Protein AF-A0A1F9CHQ5-F1 (afdb_monomer_lite)

Sequence (149 aa):
MLTRLKRIGLAVALALAACATGTHPITPSDVIGGGPAMETSLLVKRECSLSGGGRVYLLPVGEYHPTQVDSHGVFYAAPSGVTEKRGDTERTIPGGIHFPNSGGQYYSFLSMWVALWEGDISKLPLPDECWKPYGSTVSLTRNGRELVP

pLDDT: mean 78.8, std 17.59, range [38.38, 96.44]

Radius of gyration: 19.69 Å; chains: 1; bounding box: 52×62×46 Å

Structure (mmCIF, N/CA/C/O backbone):
data_AF-A0A1F9CHQ5-F1
#
_entry.id   AF-A0A1F9CHQ5-F1
#
loop_
_atom_site.group_PDB
_atom_site.id
_atom_site.type_symbol
_atom_site.label_atom_id
_atom_site.label_alt_id
_atom_site.label_comp_id
_atom_site.label_asym_id
_atom_site.label_entity_id
_atom_site.label_seq_id
_atom_site.pdbx_PDB_ins_code
_atom_site.Cartn_x
_atom_site.Cartn_y
_atom_site.Cartn_z
_atom_site.occupancy
_atom_site.B_iso_or_equiv
_atom_site.auth_seq_id
_atom_site.auth_comp_id
_atom_site.auth_asym_id
_atom_site.auth_atom_id
_atom_site.pdbx_PDB_model_num
ATOM 1 N N . MET A 1 1 ? -37.012 -47.989 -24.205 1.00 40.91 1 MET A N 1
ATOM 2 C CA . MET A 1 1 ? -35.738 -47.867 -24.943 1.00 40.91 1 MET A CA 1
ATOM 3 C C . MET A 1 1 ? -35.045 -46.598 -24.460 1.00 40.91 1 MET A C 1
ATOM 5 O O . MET A 1 1 ? -35.287 -45.512 -24.965 1.00 40.91 1 MET A O 1
ATOM 9 N N . LEU A 1 2 ? -34.316 -46.733 -23.349 1.00 42.09 2 LEU A N 1
ATOM 10 C CA . LEU A 1 2 ? -33.448 -45.699 -22.787 1.00 42.09 2 LEU A CA 1
ATOM 11 C C . LEU A 1 2 ? -32.220 -45.518 -23.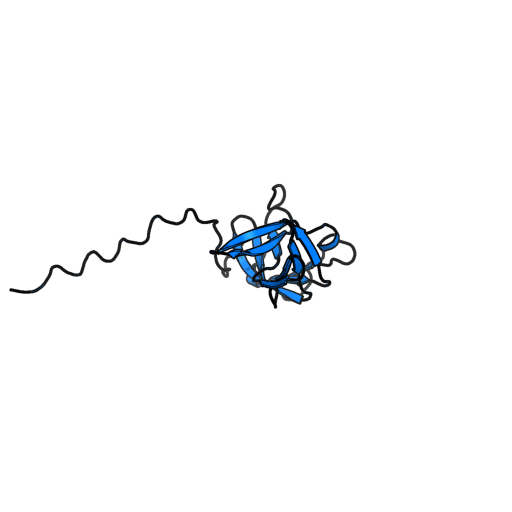690 1.00 42.09 2 LEU A C 1
ATOM 13 O O . LEU A 1 2 ? -31.792 -46.474 -24.330 1.00 42.09 2 LEU A O 1
ATOM 17 N N . THR A 1 3 ? -31.595 -44.346 -23.563 1.00 49.41 3 THR A N 1
ATOM 18 C CA . THR A 1 3 ? -30.201 -43.981 -23.886 1.00 49.41 3 THR A CA 1
ATOM 19 C C . THR A 1 3 ? -29.985 -43.081 -25.109 1.00 49.41 3 THR A C 1
ATOM 21 O O . THR A 1 3 ? -30.421 -43.376 -26.213 1.00 49.41 3 THR A O 1
ATOM 24 N N . ARG A 1 4 ? -29.184 -42.025 -24.864 1.00 49.41 4 ARG A N 1
ATOM 25 C CA . ARG A 1 4 ? -28.423 -41.181 -25.815 1.00 49.41 4 ARG A CA 1
ATOM 26 C C . ARG A 1 4 ? -28.927 -39.774 -26.182 1.00 49.41 4 ARG A C 1
ATOM 28 O O . ARG A 1 4 ? -28.569 -39.284 -27.239 1.00 49.41 4 ARG A O 1
ATOM 35 N N . LEU A 1 5 ? -29.602 -39.049 -25.286 1.00 47.34 5 LEU A N 1
ATOM 36 C CA . LEU A 1 5 ? -29.731 -37.579 -25.420 1.00 47.34 5 LEU A CA 1
ATOM 37 C C . LEU A 1 5 ? -29.594 -36.839 -24.078 1.00 47.34 5 LEU A C 1
ATOM 39 O O . LEU A 1 5 ? -30.447 -36.066 -23.666 1.00 47.34 5 LEU A O 1
ATOM 43 N N . LYS A 1 6 ? -28.507 -37.097 -23.350 1.00 44.50 6 LYS A N 1
ATOM 44 C CA . LYS A 1 6 ? -28.081 -36.282 -22.199 1.00 44.50 6 LYS A CA 1
ATOM 45 C C . LYS A 1 6 ? -26.564 -36.336 -22.120 1.00 44.50 6 LYS A C 1
ATOM 47 O O . LYS A 1 6 ? -26.053 -37.230 -21.456 1.00 44.50 6 LYS A O 1
ATOM 52 N N . ARG A 1 7 ? -25.850 -35.480 -22.861 1.00 47.97 7 ARG A N 1
ATOM 53 C CA . ARG A 1 7 ? -24.394 -35.258 -22.675 1.00 47.97 7 ARG A CA 1
ATOM 54 C C . ARG A 1 7 ? -23.779 -34.117 -23.489 1.00 47.97 7 ARG A C 1
ATOM 56 O O . ARG A 1 7 ? -22.579 -33.913 -23.392 1.0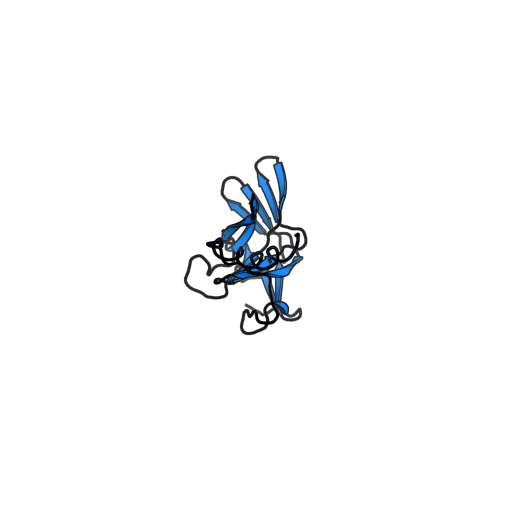0 47.97 7 ARG A O 1
ATOM 63 N N . ILE A 1 8 ? -24.558 -33.362 -24.258 1.00 49.00 8 ILE A N 1
ATOM 64 C CA . ILE A 1 8 ? -24.042 -32.225 -25.025 1.00 49.00 8 ILE A CA 1
ATOM 65 C C . ILE A 1 8 ? -24.996 -31.070 -24.756 1.00 49.00 8 ILE A C 1
ATOM 67 O O . ILE A 1 8 ? -26.161 -31.138 -25.129 1.00 49.00 8 ILE A O 1
ATOM 71 N N . GLY A 1 9 ? -24.536 -30.080 -24.001 1.00 38.38 9 GLY A N 1
ATOM 72 C CA . GLY A 1 9 ? -25.364 -28.957 -23.553 1.00 38.38 9 GLY A CA 1
ATOM 73 C C . GLY A 1 9 ? -25.015 -28.426 -22.163 1.00 38.38 9 GLY A C 1
ATOM 74 O O . GLY A 1 9 ? -25.662 -27.499 -21.700 1.00 38.38 9 GLY A O 1
ATOM 75 N N . LEU A 1 10 ? -23.994 -28.982 -21.502 1.00 44.19 10 LEU A N 1
ATOM 76 C CA . LEU A 1 10 ? -23.393 -28.422 -20.289 1.00 44.19 10 LEU A CA 1
ATOM 77 C C . LEU A 1 10 ? -21.992 -27.890 -20.623 1.00 44.19 10 LEU A C 1
ATOM 79 O O . LEU A 1 10 ? -20.995 -28.439 -20.172 1.00 44.19 10 LEU A O 1
ATOM 83 N N . ALA A 1 11 ? -21.911 -26.900 -21.514 1.00 44.94 11 ALA A N 1
ATOM 84 C CA . ALA A 1 11 ? -20.637 -26.255 -21.853 1.00 44.94 11 ALA A CA 1
ATOM 85 C C . ALA A 1 11 ? -20.781 -24.837 -22.434 1.00 44.94 11 ALA A C 1
ATOM 87 O O . ALA A 1 11 ? -19.870 -24.370 -23.103 1.00 44.94 11 ALA A O 1
ATOM 88 N N . VAL A 1 12 ? -21.902 -24.141 -22.214 1.00 44.03 12 VAL A N 1
ATOM 89 C CA . VAL A 1 12 ? -22.022 -22.713 -22.564 1.00 44.03 12 VAL A CA 1
ATOM 90 C C . VAL A 1 12 ? -22.900 -22.023 -21.522 1.00 44.03 12 VAL A C 1
ATOM 92 O O . VAL A 1 12 ? -24.049 -21.680 -21.765 1.00 44.03 12 VAL A O 1
ATOM 95 N N . ALA A 1 13 ? -22.373 -21.896 -20.309 1.00 44.38 13 ALA A N 1
ATOM 96 C CA . ALA A 1 13 ? -22.958 -21.072 -19.253 1.00 44.38 13 ALA A CA 1
ATOM 97 C C . ALA A 1 13 ? -21.827 -20.430 -18.443 1.00 44.38 13 ALA A C 1
ATOM 99 O O . ALA A 1 13 ? -21.712 -20.651 -17.246 1.00 44.38 13 ALA A O 1
ATOM 100 N N . LEU A 1 14 ? -20.926 -19.723 -19.130 1.00 45.91 14 LEU A N 1
ATOM 101 C CA . LEU A 1 14 ? -19.855 -18.923 -18.523 1.00 45.91 14 LEU A CA 1
ATOM 102 C C . LEU A 1 14 ? -19.354 -17.888 -19.535 1.00 45.91 14 LEU A C 1
ATOM 104 O O . LEU A 1 14 ? -18.208 -17.875 -19.960 1.00 45.91 14 LEU A O 1
ATOM 108 N N . ALA A 1 15 ? -20.258 -17.029 -19.974 1.00 48.25 15 ALA A N 1
ATOM 109 C CA . ALA A 1 15 ? -19.899 -15.757 -20.571 1.00 48.25 15 ALA A CA 1
ATOM 110 C C . ALA A 1 15 ? -21.066 -14.815 -20.302 1.00 48.25 15 ALA A C 1
ATOM 112 O O . ALA A 1 15 ? -22.210 -15.236 -20.441 1.00 48.25 15 ALA A O 1
ATOM 113 N N . LEU A 1 16 ? -20.767 -13.557 -19.976 1.00 46.12 16 LEU A N 1
ATOM 114 C CA . LEU A 1 16 ? -21.715 -12.457 -19.735 1.00 46.12 16 LEU A CA 1
ATOM 115 C C . LEU A 1 16 ? -22.161 -12.270 -18.275 1.00 46.12 16 LEU A C 1
ATOM 117 O O . LEU A 1 16 ? -23.348 -12.225 -17.980 1.00 46.12 16 LEU A O 1
ATOM 121 N N . ALA A 1 17 ? -21.196 -12.077 -17.373 1.00 44.56 17 ALA A N 1
ATOM 122 C CA . ALA A 1 17 ? -21.381 -11.232 -16.188 1.00 44.56 17 ALA A CA 1
ATOM 123 C C . ALA A 1 17 ? -20.017 -10.820 -15.607 1.00 44.56 17 ALA A C 1
ATOM 125 O O . ALA A 1 17 ? -19.613 -11.285 -14.549 1.00 44.56 17 ALA A O 1
ATOM 126 N N . ALA A 1 18 ? -19.277 -9.974 -16.322 1.00 41.69 18 ALA A N 1
ATOM 127 C CA . ALA A 1 18 ? -18.124 -9.282 -15.749 1.00 41.69 18 ALA A CA 1
ATOM 128 C C . ALA A 1 18 ? -17.995 -7.885 -16.364 1.00 41.69 18 ALA A C 1
ATOM 130 O O . ALA A 1 18 ? -16.996 -7.534 -16.979 1.00 41.69 18 ALA A O 1
ATOM 131 N N . CYS A 1 19 ? -19.021 -7.058 -16.169 1.00 45.84 19 CYS A N 1
ATOM 132 C CA . CYS A 1 19 ? -18.766 -5.638 -15.943 1.00 45.84 19 CYS A CA 1
ATOM 133 C C . CYS A 1 19 ? -18.307 -5.507 -14.484 1.00 45.84 19 CYS A C 1
ATOM 135 O O . CYS A 1 19 ? -19.044 -5.015 -13.641 1.00 45.84 19 CYS A O 1
ATOM 137 N N . ALA A 1 20 ? -17.146 -6.075 -14.169 1.00 45.31 20 ALA A N 1
ATOM 138 C CA . ALA A 1 20 ? -16.551 -6.045 -12.846 1.00 45.31 20 ALA A CA 1
ATOM 139 C C . ALA A 1 20 ? -15.245 -5.274 -12.990 1.00 45.31 20 ALA A C 1
ATOM 141 O O . ALA A 1 20 ? -14.444 -5.574 -13.874 1.00 45.31 20 ALA A O 1
ATOM 142 N N . THR A 1 21 ? -15.091 -4.235 -12.181 1.00 57.66 21 THR A N 1
ATOM 143 C CA . THR A 1 21 ? -13.834 -3.544 -11.881 1.00 57.66 21 THR A CA 1
ATOM 144 C C . THR A 1 21 ? -12.640 -4.489 -12.057 1.00 57.66 21 THR A C 1
ATOM 146 O O . THR A 1 21 ? -12.482 -5.447 -11.309 1.00 57.66 21 THR A O 1
ATOM 149 N N . GLY A 1 22 ? -11.874 -4.271 -13.132 1.00 73.88 22 GLY A N 1
ATOM 150 C CA . GLY A 1 22 ? -10.976 -5.264 -13.727 1.00 73.88 22 GLY A CA 1
ATOM 151 C C . GLY A 1 22 ? -9.693 -5.489 -12.939 1.00 73.88 22 GLY A C 1
ATOM 152 O O . GLY A 1 22 ? -8.625 -5.071 -13.383 1.00 73.88 22 GLY A O 1
ATOM 153 N N . THR A 1 23 ? -9.798 -6.139 -11.783 1.00 85.06 23 THR A N 1
ATOM 154 C CA . THR A 1 23 ? -8.647 -6.673 -11.058 1.00 85.06 23 THR A CA 1
ATOM 155 C C . THR A 1 23 ? -8.398 -8.127 -11.450 1.00 85.06 23 THR A C 1
ATOM 157 O O . THR A 1 23 ? -9.322 -8.886 -11.752 1.00 85.06 23 THR A O 1
ATOM 160 N N . HIS A 1 24 ? -7.135 -8.540 -11.428 1.00 90.75 24 HIS A N 1
ATOM 161 C CA . HIS A 1 24 ? -6.751 -9.946 -11.510 1.00 90.75 24 HIS A CA 1
ATOM 162 C C . HIS A 1 24 ? -5.618 -10.259 -10.524 1.00 90.75 24 HIS A C 1
ATOM 164 O O . HIS A 1 24 ? -4.887 -9.350 -10.122 1.00 90.75 24 HIS A O 1
ATOM 170 N N . PRO A 1 25 ? -5.455 -11.529 -10.104 1.00 94.38 25 PRO A N 1
ATOM 171 C CA . PRO A 1 25 ? -4.300 -11.945 -9.318 1.00 94.38 25 PRO A CA 1
ATOM 172 C C . PRO A 1 25 ? -2.994 -11.652 -10.054 1.00 94.38 25 PRO A C 1
ATOM 174 O O . PRO A 1 25 ? -2.943 -11.763 -11.282 1.00 94.38 25 PRO A O 1
ATOM 177 N N . ILE A 1 26 ? -1.943 -11.325 -9.302 1.00 93.69 26 ILE A N 1
ATOM 178 C CA . ILE A 1 26 ? -0.619 -11.111 -9.885 1.00 93.69 26 ILE A CA 1
ATOM 179 C C . ILE A 1 26 ? -0.086 -12.384 -10.558 1.00 93.69 26 ILE A C 1
ATOM 181 O O . ILE A 1 26 ? -0.233 -13.500 -10.055 1.00 93.69 26 ILE A O 1
ATOM 185 N N . THR A 1 27 ? 0.560 -12.197 -11.701 1.00 93.12 27 THR A N 1
ATOM 186 C CA . THR A 1 27 ? 1.148 -13.227 -12.552 1.00 93.12 27 THR A CA 1
ATOM 187 C C . THR A 1 27 ? 2.601 -12.880 -12.900 1.00 93.12 27 THR A C 1
ATOM 189 O O . THR A 1 27 ? 3.001 -11.717 -12.811 1.00 93.12 27 THR A O 1
ATOM 192 N N . PRO A 1 28 ? 3.410 -13.851 -13.368 1.00 91.56 28 PRO A N 1
ATOM 193 C CA . PRO A 1 28 ? 4.786 -13.584 -13.798 1.00 91.56 28 PRO A CA 1
ATOM 194 C C . PRO A 1 28 ? 4.923 -12.583 -14.957 1.00 91.56 28 PRO A C 1
ATOM 196 O O . PRO A 1 28 ? 6.012 -12.062 -15.178 1.00 91.56 28 PRO A O 1
ATOM 199 N N . SER A 1 29 ? 3.850 -12.330 -15.715 1.00 90.50 29 SER A N 1
ATOM 200 C CA . SER A 1 29 ? 3.836 -11.352 -16.811 1.00 90.50 29 SER A CA 1
ATOM 201 C C . SER A 1 29 ? 3.569 -9.916 -16.360 1.00 90.50 29 SER A C 1
ATOM 203 O O . SER A 1 29 ? 3.757 -8.996 -17.155 1.00 90.50 29 SER A O 1
ATOM 205 N N . ASP A 1 30 ? 3.134 -9.707 -15.116 1.00 91.94 30 ASP A N 1
ATOM 206 C CA . ASP A 1 30 ? 2.827 -8.372 -14.615 1.00 91.94 30 ASP A CA 1
ATOM 207 C C . ASP A 1 30 ? 4.097 -7.590 -14.308 1.00 91.94 30 ASP A C 1
ATOM 209 O O . ASP A 1 30 ? 5.038 -8.104 -13.698 1.00 91.94 30 ASP A O 1
ATOM 213 N N . VAL A 1 31 ? 4.118 -6.320 -14.713 1.00 86.06 31 VAL A N 1
ATOM 214 C CA . VAL A 1 31 ? 5.297 -5.455 -14.619 1.00 86.06 31 VAL A CA 1
ATOM 215 C C . VAL A 1 31 ? 4.987 -4.134 -13.927 1.00 86.06 31 VAL A C 1
ATOM 217 O O . VAL A 1 31 ? 3.935 -3.532 -14.130 1.00 86.06 31 VAL A O 1
ATOM 220 N N . ILE A 1 32 ? 5.942 -3.648 -13.134 1.00 83.44 32 ILE A N 1
ATOM 221 C CA . ILE A 1 32 ? 5.902 -2.330 -12.496 1.00 83.44 32 ILE A CA 1
ATOM 222 C C . ILE A 1 32 ? 7.315 -1.744 -12.409 1.00 83.44 32 ILE A C 1
ATOM 224 O O . ILE A 1 32 ? 8.290 -2.454 -12.146 1.00 83.44 32 ILE A O 1
ATOM 228 N N . GLY A 1 33 ? 7.454 -0.442 -12.679 1.00 70.75 33 GLY A N 1
ATOM 229 C CA . GLY A 1 33 ? 8.754 0.240 -12.631 1.00 70.75 33 GLY A CA 1
ATOM 230 C C . GLY A 1 33 ? 9.822 -0.406 -13.530 1.00 70.75 33 GLY A C 1
ATOM 231 O O . GLY A 1 33 ? 10.984 -0.503 -13.135 1.00 70.75 33 GLY A O 1
ATOM 232 N N . GLY A 1 34 ? 9.428 -0.944 -14.690 1.00 76.19 34 GLY A N 1
ATOM 233 C CA . GLY A 1 34 ? 10.343 -1.565 -15.655 1.00 76.19 34 GLY A CA 1
ATOM 234 C C . GLY A 1 34 ? 10.847 -2.972 -15.304 1.00 76.19 34 GLY A C 1
ATOM 235 O O . GLY A 1 34 ? 11.844 -3.400 -15.875 1.00 76.19 34 GLY A O 1
ATOM 236 N N . GLY A 1 35 ? 10.206 -3.691 -14.376 1.00 82.69 35 GLY A N 1
ATOM 237 C CA . GLY A 1 35 ? 10.540 -5.086 -14.057 1.00 82.69 35 GLY A CA 1
ATOM 238 C C . GLY A 1 35 ? 9.334 -5.888 -13.555 1.00 82.69 35 GLY A C 1
ATOM 239 O O . GLY A 1 35 ? 8.258 -5.305 -13.408 1.00 82.69 35 GLY A O 1
ATOM 240 N N . PRO A 1 36 ? 9.489 -7.200 -13.292 1.00 90.44 36 PRO A N 1
ATOM 241 C CA . PRO A 1 36 ? 8.400 -8.049 -12.816 1.00 90.44 36 PRO A CA 1
ATOM 242 C C . PRO A 1 36 ? 7.833 -7.538 -11.493 1.00 90.44 36 PRO A C 1
ATOM 244 O O . PRO A 1 36 ? 8.574 -7.282 -10.544 1.00 90.44 36 PRO A O 1
ATOM 247 N N . ALA A 1 37 ? 6.512 -7.409 -11.409 1.00 91.25 37 ALA A N 1
ATOM 248 C CA . ALA A 1 37 ? 5.844 -6.921 -10.209 1.00 91.25 37 ALA A CA 1
ATOM 249 C C . ALA A 1 37 ? 6.070 -7.861 -9.016 1.00 91.25 37 ALA A C 1
ATOM 251 O O . ALA A 1 37 ? 6.275 -7.382 -7.905 1.00 91.25 37 ALA A O 1
ATOM 252 N N . MET A 1 38 ? 6.150 -9.177 -9.243 1.00 92.94 38 MET A N 1
ATOM 253 C CA . MET A 1 38 ? 6.408 -10.173 -8.191 1.00 92.94 38 MET A CA 1
ATOM 254 C C . MET A 1 38 ? 7.780 -10.028 -7.512 1.00 92.94 38 MET A C 1
ATOM 256 O O . MET A 1 38 ? 7.959 -10.521 -6.404 1.00 92.94 38 MET A O 1
ATOM 260 N N . GLU A 1 39 ? 8.739 -9.348 -8.144 1.00 91.75 39 GLU A N 1
ATOM 261 C CA . GLU A 1 39 ? 10.059 -9.073 -7.556 1.00 91.75 39 GLU A CA 1
ATOM 262 C C . GLU A 1 39 ? 10.070 -7.813 -6.684 1.00 91.75 39 GLU A C 1
ATOM 264 O O . GLU A 1 39 ? 11.124 -7.407 -6.189 1.00 91.75 39 GLU A O 1
ATOM 269 N N . THR A 1 40 ? 8.921 -7.154 -6.528 1.00 91.81 40 THR A N 1
ATOM 270 C CA . THR A 1 40 ? 8.809 -5.900 -5.789 1.00 91.81 40 THR A CA 1
ATOM 271 C C . THR A 1 40 ? 8.057 -6.062 -4.478 1.00 91.81 40 THR A C 1
ATOM 273 O O . THR A 1 40 ? 7.197 -6.929 -4.336 1.00 91.81 40 THR A O 1
ATOM 276 N N . SER A 1 41 ? 8.347 -5.183 -3.526 1.00 92.38 41 SER A N 1
ATOM 277 C CA . SER A 1 41 ? 7.575 -5.014 -2.295 1.00 92.38 41 SER A CA 1
ATOM 278 C C . SER A 1 41 ? 7.523 -3.541 -1.907 1.00 92.38 41 SER A C 1
ATOM 280 O O . SER A 1 41 ? 8.331 -2.742 -2.380 1.00 92.38 41 SER A O 1
ATOM 282 N N . LEU A 1 42 ? 6.571 -3.160 -1.057 1.00 90.69 42 LEU A N 1
ATOM 283 C CA . LEU A 1 42 ? 6.572 -1.844 -0.422 1.00 90.69 42 LEU A CA 1
ATOM 284 C C . LEU A 1 42 ? 6.990 -1.989 1.034 1.00 90.69 42 LEU A C 1
ATOM 286 O O . LEU A 1 42 ? 6.375 -2.736 1.787 1.00 90.69 42 LEU A O 1
ATOM 290 N N . LEU A 1 43 ? 8.014 -1.249 1.440 1.00 89.50 43 LEU A N 1
ATOM 291 C CA . LEU A 1 43 ? 8.417 -1.139 2.831 1.00 89.50 43 LEU A CA 1
ATOM 292 C C . LEU A 1 43 ? 7.756 0.089 3.454 1.00 89.50 43 LEU A C 1
ATOM 294 O O . LEU A 1 43 ? 8.108 1.219 3.117 1.00 89.50 43 LEU A O 1
ATOM 298 N N . VAL A 1 44 ? 6.833 -0.139 4.385 1.00 89.56 44 VAL A N 1
ATOM 299 C CA . VAL A 1 44 ? 6.209 0.898 5.210 1.00 89.56 44 VAL A CA 1
ATOM 300 C C . VAL A 1 44 ? 7.007 1.029 6.507 1.00 89.56 44 VAL A C 1
ATOM 302 O O . VAL A 1 44 ? 7.005 0.121 7.335 1.00 89.56 44 VAL A O 1
ATOM 305 N N . LYS A 1 45 ? 7.723 2.143 6.678 1.00 87.88 45 LYS A N 1
ATOM 306 C CA . LYS A 1 45 ? 8.679 2.397 7.772 1.00 87.88 45 LYS A CA 1
ATOM 307 C C . LYS A 1 45 ? 8.033 3.020 9.014 1.00 87.88 45 LYS A C 1
ATOM 309 O O . LYS A 1 45 ? 8.625 2.983 10.091 1.00 87.88 45 LYS A O 1
ATOM 314 N N . ARG A 1 46 ? 6.850 3.624 8.875 1.00 87.12 46 ARG A N 1
ATOM 315 C CA . ARG A 1 46 ? 6.060 4.223 9.966 1.00 87.12 46 ARG A CA 1
ATOM 316 C C . ARG A 1 46 ? 4.579 3.994 9.708 1.00 87.12 46 ARG A C 1
ATOM 318 O O . ARG A 1 46 ? 4.178 3.883 8.557 1.00 87.12 46 ARG A O 1
ATOM 325 N N . GLU A 1 47 ? 3.792 3.929 10.775 1.00 87.56 47 GLU A N 1
ATOM 326 C CA . GLU A 1 47 ? 2.340 3.827 10.650 1.00 87.56 47 GLU A CA 1
ATOM 327 C C . GLU A 1 47 ? 1.786 5.056 9.916 1.00 87.56 47 GLU A C 1
ATOM 329 O O . GLU A 1 47 ? 2.193 6.190 10.184 1.00 87.56 47 GLU A O 1
ATOM 334 N N . CYS A 1 48 ? 0.856 4.821 8.993 1.00 86.88 48 CYS A N 1
ATOM 335 C CA . CYS A 1 48 ? 0.150 5.873 8.269 1.00 86.88 48 CYS A CA 1
ATOM 336 C C . CYS A 1 48 ? -1.320 5.870 8.669 1.00 86.88 48 CYS A C 1
ATOM 338 O O . CYS A 1 48 ? -1.971 4.829 8.596 1.00 86.88 48 CYS A O 1
ATOM 340 N N . SER A 1 49 ? -1.847 7.035 9.043 1.00 89.25 49 SER A N 1
ATOM 341 C CA . SER A 1 49 ? -3.255 7.212 9.396 1.00 89.25 49 SER A CA 1
ATOM 342 C C . SER A 1 49 ? -3.991 7.983 8.307 1.00 89.25 49 SER A C 1
ATOM 344 O O . SER A 1 49 ? -3.513 9.011 7.833 1.00 89.25 49 SER A O 1
ATOM 346 N N . LEU A 1 50 ? -5.161 7.489 7.909 1.00 89.38 50 LEU A N 1
ATOM 347 C CA . LEU A 1 50 ? -6.002 8.087 6.880 1.00 89.38 50 LEU A CA 1
ATOM 348 C C . LEU A 1 50 ? -7.419 8.257 7.408 1.00 89.38 50 LEU A C 1
ATOM 350 O O . LEU A 1 50 ? -8.056 7.288 7.811 1.00 89.38 50 LEU A O 1
ATOM 354 N N . SER A 1 51 ? -7.944 9.477 7.356 1.00 87.56 51 SER A N 1
ATOM 355 C CA . SER A 1 51 ? -9.330 9.761 7.741 1.00 87.56 51 SER A CA 1
ATOM 356 C C . SER A 1 51 ? -10.211 9.923 6.505 1.00 87.56 51 SER A C 1
ATOM 358 O O . SER A 1 51 ? -9.879 10.681 5.598 1.00 87.56 51 SER A O 1
ATOM 360 N N . GLY A 1 52 ? -11.358 9.244 6.468 1.00 80.31 52 GLY A N 1
ATOM 361 C CA . GLY A 1 52 ? -12.302 9.341 5.353 1.00 80.31 52 GLY A CA 1
ATOM 362 C C . GLY A 1 52 ? -13.648 8.692 5.664 1.00 80.31 52 GLY A C 1
ATOM 363 O O . GLY A 1 52 ? -13.707 7.632 6.282 1.00 80.31 52 GLY A O 1
ATOM 364 N N . GLY A 1 53 ? -14.752 9.334 5.265 1.00 80.00 53 GLY A N 1
ATOM 365 C CA . GLY A 1 53 ? -16.104 8.773 5.425 1.00 80.00 53 GLY A CA 1
ATOM 366 C C . GLY A 1 53 ? -16.506 8.469 6.877 1.00 80.00 53 GLY A C 1
ATOM 367 O O . GLY A 1 53 ? -17.223 7.500 7.125 1.00 80.00 53 GLY A O 1
ATOM 368 N N . GLY A 1 54 ? -16.008 9.252 7.845 1.00 87.25 54 GLY A N 1
ATOM 369 C CA . GLY A 1 54 ? -16.245 9.028 9.279 1.00 87.25 54 GLY A CA 1
ATOM 370 C C . GLY A 1 54 ? -15.485 7.834 9.868 1.00 87.25 54 GLY A C 1
ATOM 371 O O . GLY A 1 54 ? -15.854 7.340 10.934 1.00 87.25 54 GLY A O 1
ATOM 372 N N . ARG A 1 55 ? -14.460 7.348 9.163 1.00 91.19 55 ARG A N 1
ATOM 373 C CA . ARG A 1 55 ? -13.576 6.257 9.580 1.00 91.19 55 ARG A CA 1
ATOM 374 C C . ARG A 1 55 ? -12.132 6.739 9.604 1.00 91.19 55 ARG A C 1
ATOM 376 O O . ARG A 1 55 ? -11.778 7.672 8.881 1.00 91.19 55 ARG A O 1
ATOM 383 N N . VAL A 1 56 ? -11.317 6.078 10.414 1.00 93.12 56 VAL A N 1
ATOM 384 C CA . VAL A 1 56 ? -9.859 6.220 10.412 1.00 93.12 56 VAL A CA 1
ATOM 385 C C . VAL A 1 56 ? -9.257 4.873 10.054 1.00 93.12 56 VAL A C 1
ATOM 387 O O . VAL A 1 56 ? -9.662 3.855 10.606 1.00 93.12 56 VAL A O 1
ATOM 390 N N . TYR A 1 57 ? -8.298 4.864 9.142 1.00 92.88 57 TYR A N 1
ATOM 391 C CA . TYR A 1 57 ? -7.593 3.669 8.713 1.00 92.88 57 TYR A CA 1
ATOM 392 C C . TYR A 1 57 ? -6.118 3.781 9.071 1.00 92.88 57 TYR A C 1
ATOM 394 O O . TYR A 1 57 ? -5.519 4.825 8.821 1.00 92.88 57 TYR A O 1
ATOM 402 N N . LEU A 1 58 ? -5.541 2.722 9.635 1.00 93.44 58 LEU A N 1
ATOM 403 C CA . LEU A 1 58 ? -4.125 2.651 9.984 1.00 93.44 58 LEU A CA 1
ATOM 404 C C . LEU A 1 58 ? -3.441 1.576 9.139 1.00 93.44 58 LEU A C 1
ATOM 406 O O . LEU A 1 58 ? -3.820 0.401 9.179 1.00 93.44 58 LEU A O 1
ATOM 410 N N . LEU A 1 59 ? -2.434 1.995 8.378 1.00 92.31 59 LEU A N 1
ATOM 411 C CA . LEU A 1 59 ? -1.529 1.107 7.656 1.00 92.31 59 LEU A CA 1
ATOM 412 C C . LEU A 1 59 ? -0.388 0.693 8.589 1.00 92.31 59 LEU A C 1
ATOM 414 O O . LEU A 1 59 ? 0.386 1.562 9.004 1.00 92.31 59 LEU A O 1
ATOM 418 N N . PRO A 1 60 ? -0.249 -0.604 8.910 1.00 93.25 60 PRO A N 1
ATOM 419 C CA . PRO A 1 60 ? 0.812 -1.068 9.791 1.00 93.25 60 PRO A CA 1
ATOM 420 C C . PRO A 1 60 ? 2.196 -0.912 9.153 1.00 93.25 60 PRO A C 1
ATOM 422 O O . PRO A 1 60 ? 2.365 -0.990 7.936 1.00 93.25 60 PRO A O 1
ATOM 425 N N . VAL A 1 61 ? 3.211 -0.766 10.000 1.00 93.19 61 VAL A N 1
ATOM 426 C CA . VAL A 1 61 ? 4.620 -0.889 9.601 1.00 93.19 61 VAL A CA 1
ATOM 427 C C . VAL A 1 61 ? 4.886 -2.307 9.099 1.00 93.19 61 VAL A C 1
ATOM 429 O O . VAL A 1 61 ? 4.422 -3.278 9.698 1.00 93.19 61 VAL A O 1
ATOM 432 N N . GLY A 1 62 ? 5.664 -2.438 8.027 1.00 92.81 62 GLY A N 1
ATOM 433 C CA . GLY A 1 62 ? 6.096 -3.739 7.529 1.00 92.81 62 GLY A CA 1
ATOM 434 C C . GLY A 1 62 ? 6.354 -3.774 6.032 1.00 92.81 62 GLY A C 1
ATOM 435 O O . GLY A 1 62 ? 6.267 -2.764 5.335 1.00 92.81 62 GLY A O 1
ATOM 436 N N . GLU A 1 63 ? 6.679 -4.968 5.550 1.00 94.38 63 GLU A N 1
ATOM 437 C CA . GLU A 1 63 ? 6.832 -5.256 4.130 1.00 94.38 63 GLU A CA 1
ATOM 438 C C . GLU A 1 63 ? 5.501 -5.733 3.541 1.00 94.38 63 GLU A C 1
ATOM 440 O O . GLU A 1 63 ? 4.823 -6.594 4.102 1.00 94.38 63 GLU A O 1
ATOM 445 N N . TYR A 1 64 ? 5.115 -5.130 2.421 1.00 94.81 64 TYR A N 1
ATOM 446 C CA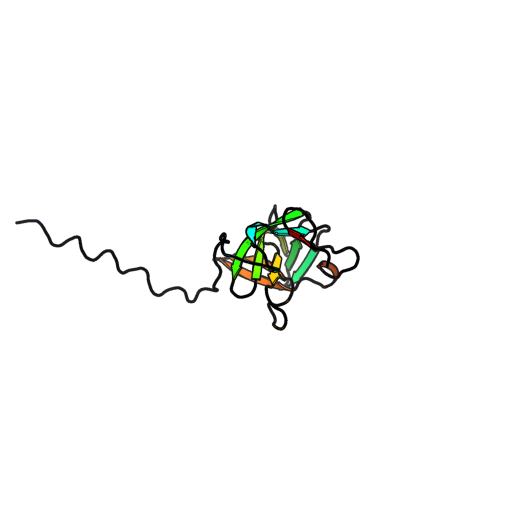 . TYR A 1 64 ? 3.857 -5.371 1.737 1.00 94.81 64 TYR A CA 1
ATOM 447 C C . TYR A 1 64 ? 4.169 -6.021 0.398 1.00 94.81 64 TYR A C 1
ATOM 449 O O . TYR A 1 64 ? 4.955 -5.488 -0.392 1.00 94.81 64 TYR A O 1
ATOM 457 N N . HIS A 1 65 ? 3.522 -7.148 0.119 1.00 94.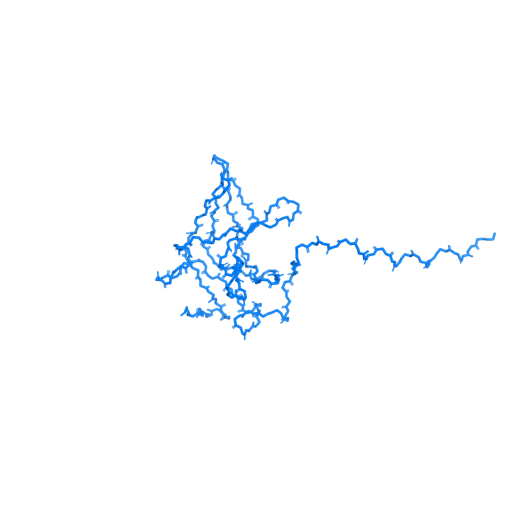94 65 HIS A N 1
ATOM 458 C CA . HIS A 1 65 ? 3.745 -7.914 -1.103 1.00 94.94 65 HIS A CA 1
ATOM 459 C C . HIS A 1 65 ? 2.614 -7.705 -2.108 1.00 94.94 65 HIS A C 1
ATOM 461 O O . HIS A 1 65 ? 1.458 -7.527 -1.709 1.00 94.94 65 HIS A O 1
ATOM 467 N N . PRO A 1 66 ? 2.922 -7.722 -3.412 1.00 95.06 66 PRO A N 1
ATOM 468 C CA . PRO A 1 66 ? 1.925 -7.551 -4.449 1.00 95.06 66 PRO A CA 1
ATOM 469 C C . PRO A 1 66 ? 0.998 -8.770 -4.505 1.00 95.06 66 PRO A C 1
ATOM 471 O O . PRO A 1 66 ? 1.422 -9.910 -4.325 1.00 95.06 66 PRO A O 1
ATOM 474 N N . THR A 1 67 ? -0.283 -8.525 -4.760 1.00 95.00 67 THR A N 1
ATOM 475 C CA . THR A 1 67 ? -1.332 -9.559 -4.720 1.00 95.00 67 THR A CA 1
ATOM 476 C C . THR A 1 67 ? -2.234 -9.526 -5.941 1.00 95.00 67 THR A C 1
ATOM 478 O O . THR A 1 67 ? -2.620 -10.576 -6.455 1.00 95.00 67 THR A O 1
ATOM 481 N N . GLN A 1 68 ? -2.567 -8.329 -6.416 1.00 93.56 68 GLN A N 1
ATOM 482 C CA . GLN A 1 68 ? -3.474 -8.117 -7.535 1.00 93.56 68 GLN A CA 1
ATOM 483 C C . GLN A 1 68 ? -2.973 -6.968 -8.402 1.00 93.56 68 GLN A C 1
ATOM 485 O O . GLN A 1 68 ? -2.171 -6.143 -7.958 1.00 93.56 68 GLN A O 1
ATOM 490 N N . VAL A 1 69 ? -3.482 -6.900 -9.622 1.00 91.31 69 VAL A N 1
ATOM 491 C CA . VAL A 1 69 ? -3.196 -5.847 -10.595 1.00 91.31 69 VAL A CA 1
ATOM 492 C C . VAL A 1 69 ? -4.512 -5.388 -11.210 1.00 91.31 69 VAL A C 1
ATOM 494 O O . VAL A 1 69 ? -5.425 -6.191 -11.400 1.00 91.31 69 VAL A O 1
ATOM 497 N N . ASP A 1 70 ? -4.621 -4.094 -11.490 1.00 89.06 70 ASP A N 1
ATOM 498 C CA . ASP A 1 70 ? -5.650 -3.533 -12.363 1.00 89.06 70 ASP A CA 1
ATOM 499 C C . ASP A 1 70 ? -5.022 -2.709 -13.489 1.00 89.06 70 ASP A C 1
ATOM 501 O O . ASP A 1 70 ? -3.803 -2.564 -13.592 1.00 89.06 70 ASP A O 1
ATOM 505 N N . SER A 1 71 ? -5.865 -2.112 -14.332 1.00 85.81 71 SER A N 1
ATOM 506 C CA . SER A 1 71 ? -5.426 -1.220 -15.409 1.00 85.81 71 SER A CA 1
ATOM 507 C C . SER A 1 71 ? -4.614 -0.007 -14.936 1.00 85.81 71 SER A C 1
ATOM 509 O O . SER A 1 71 ? -3.997 0.662 -15.763 1.00 85.81 71 SER A O 1
ATOM 511 N N . HIS A 1 72 ? -4.601 0.296 -13.636 1.00 86.19 72 HIS A N 1
ATOM 512 C CA . HIS A 1 72 ? -3.992 1.496 -13.070 1.00 86.19 72 HIS A CA 1
ATOM 513 C C . HIS A 1 72 ? -2.777 1.220 -12.183 1.00 86.19 72 HIS A C 1
ATOM 515 O O . HIS A 1 72 ? -2.092 2.166 -11.797 1.00 86.19 72 HIS A O 1
ATOM 521 N N . GLY A 1 73 ? -2.491 -0.030 -11.824 1.00 89.19 73 GLY A N 1
ATOM 522 C CA . GLY A 1 73 ? -1.378 -0.329 -10.936 1.00 89.19 73 GLY A CA 1
ATOM 523 C C . GLY A 1 73 ? -1.480 -1.661 -10.215 1.00 89.19 73 GLY A C 1
ATOM 524 O O . GLY A 1 73 ? -2.269 -2.536 -10.561 1.00 89.19 73 GLY A O 1
ATOM 525 N N . VAL A 1 74 ? -0.647 -1.796 -9.188 1.00 92.44 74 VAL A N 1
ATOM 526 C CA . VAL A 1 74 ? -0.464 -3.033 -8.426 1.00 92.44 74 VAL A CA 1
ATOM 527 C C . VAL A 1 74 ? -0.943 -2.834 -6.993 1.00 92.44 74 VAL A C 1
ATOM 529 O O . VAL A 1 74 ? -0.638 -1.828 -6.354 1.00 92.44 74 VAL A O 1
ATOM 532 N N . PHE A 1 75 ? -1.680 -3.808 -6.470 1.00 93.56 75 PHE A N 1
ATOM 533 C CA . PHE A 1 75 ? -2.151 -3.850 -5.090 1.00 93.56 75 PHE A CA 1
ATOM 534 C C . PHE A 1 75 ? -1.161 -4.626 -4.224 1.00 93.56 75 PHE A C 1
ATOM 536 O O . PHE A 1 75 ? -1.018 -5.843 -4.362 1.00 93.56 75 PHE A O 1
ATOM 543 N N . TYR A 1 76 ? -0.516 -3.930 -3.296 1.00 95.19 76 TYR A N 1
ATOM 544 C CA . TYR A 1 76 ? 0.342 -4.500 -2.265 1.00 95.19 76 TYR A CA 1
ATOM 545 C C . TYR A 1 76 ? -0.461 -4.666 -0.978 1.00 95.19 76 TYR A C 1
ATOM 547 O O . TYR A 1 76 ? -1.064 -3.702 -0.504 1.00 95.19 76 TYR A O 1
ATOM 555 N N . ALA A 1 77 ? -0.503 -5.873 -0.423 1.00 96.44 77 ALA A N 1
ATOM 556 C CA . ALA A 1 77 ? -1.266 -6.176 0.784 1.00 96.44 77 ALA A CA 1
ATOM 557 C C . ALA A 1 77 ? -0.451 -5.902 2.049 1.00 96.44 77 ALA A C 1
ATOM 559 O O . ALA A 1 77 ? 0.725 -6.258 2.125 1.00 96.44 77 ALA A O 1
ATOM 560 N N . ALA A 1 78 ? -1.100 -5.299 3.046 1.00 96.00 78 ALA A N 1
ATOM 561 C CA . ALA A 1 78 ? -0.541 -5.143 4.379 1.00 96.00 78 ALA A CA 1
ATOM 562 C C . ALA A 1 78 ? -0.342 -6.519 5.033 1.00 96.00 78 ALA A C 1
ATOM 564 O O . ALA A 1 78 ? -1.245 -7.357 4.950 1.00 96.00 78 ALA A O 1
ATOM 565 N N . PRO A 1 79 ? 0.781 -6.751 5.736 1.00 94.00 79 PRO A N 1
ATOM 566 C CA . PRO A 1 79 ? 1.120 -8.067 6.284 1.00 94.00 79 PRO A CA 1
ATOM 567 C C . PRO A 1 79 ? 0.083 -8.580 7.290 1.00 94.00 79 PRO A C 1
ATOM 569 O O . PRO A 1 79 ? -0.168 -9.779 7.374 1.00 94.00 79 PRO A O 1
ATOM 572 N N . SER A 1 80 ? -0.545 -7.668 8.033 1.00 93.50 80 SER A N 1
ATOM 573 C CA . SER A 1 80 ? -1.579 -7.964 9.025 1.00 93.50 80 SER A CA 1
ATOM 574 C C . SER A 1 80 ? -2.946 -7.377 8.663 1.00 93.50 80 SER A C 1
ATOM 576 O O . SER A 1 80 ? -3.821 -7.339 9.518 1.00 93.50 80 SER A O 1
ATOM 578 N N . GLY A 1 81 ? -3.140 -6.889 7.433 1.00 94.56 81 GLY A N 1
ATOM 579 C CA . GLY A 1 81 ? -4.312 -6.087 7.064 1.00 94.56 81 GLY A CA 1
ATOM 580 C C . GLY A 1 81 ? -4.258 -4.639 7.573 1.00 94.56 81 GLY A C 1
ATOM 581 O O . GLY A 1 81 ? -3.305 -4.221 8.227 1.00 94.56 81 GLY A O 1
ATOM 582 N N . VAL A 1 82 ? -5.287 -3.865 7.233 1.00 94.44 82 VAL A N 1
ATOM 583 C CA . VAL A 1 82 ? -5.468 -2.461 7.627 1.00 94.44 82 VAL A CA 1
ATOM 584 C C . VAL A 1 82 ? -6.407 -2.401 8.822 1.00 94.44 82 VAL A C 1
ATOM 586 O O . VAL A 1 82 ? -7.465 -3.032 8.823 1.00 94.44 82 VAL A O 1
ATOM 589 N N . THR A 1 83 ? -6.051 -1.614 9.828 1.00 95.69 83 THR A N 1
ATOM 590 C CA . THR A 1 83 ? -6.953 -1.340 10.946 1.00 95.69 83 THR A CA 1
ATOM 591 C C . THR A 1 83 ? -7.946 -0.263 10.540 1.00 95.69 83 THR A C 1
ATOM 593 O O . THR A 1 83 ? -7.545 0.821 10.140 1.00 95.69 83 THR A O 1
ATOM 596 N N . GLU A 1 84 ? -9.238 -0.527 10.683 1.00 94.56 84 GLU A N 1
ATOM 597 C CA . GLU A 1 84 ? -10.322 0.434 10.509 1.00 94.56 84 GLU A CA 1
ATOM 598 C C . GLU A 1 84 ? -10.946 0.776 11.867 1.00 94.56 84 GLU A C 1
ATOM 600 O O . GLU A 1 84 ? -11.361 -0.110 12.615 1.00 94.56 84 GLU A O 1
ATOM 605 N N . LYS A 1 85 ? -11.075 2.073 12.150 1.00 95.06 85 LYS A N 1
ATOM 606 C CA . LYS A 1 85 ? -11.700 2.636 13.349 1.00 95.06 85 LYS A CA 1
ATOM 607 C C . LYS A 1 85 ? -12.935 3.453 12.988 1.00 95.06 85 LYS A C 1
ATOM 609 O O . LYS A 1 85 ? -12.905 4.262 12.057 1.00 95.06 85 LYS A O 1
ATOM 614 N N . ARG A 1 86 ? -14.012 3.283 13.756 1.00 93.25 86 ARG A N 1
ATOM 615 C CA . ARG A 1 86 ? -15.259 4.057 13.660 1.00 93.25 86 ARG A CA 1
ATOM 616 C C . ARG A 1 86 ? -15.812 4.311 15.064 1.00 93.25 86 ARG A C 1
ATOM 618 O O . ARG A 1 86 ? -16.433 3.427 15.652 1.00 93.25 86 ARG A O 1
ATOM 625 N N . GLY A 1 87 ? -15.601 5.519 15.589 1.00 91.31 87 GLY A N 1
ATOM 626 C CA . GLY A 1 87 ? -15.849 5.802 17.008 1.00 91.31 87 GLY A CA 1
ATOM 627 C C . GLY A 1 87 ? -14.981 4.893 17.881 1.00 91.31 87 GLY A C 1
ATOM 628 O O . GLY A 1 87 ? -13.791 4.756 17.610 1.00 91.31 87 GLY A O 1
ATOM 629 N N . ASP A 1 88 ? -15.595 4.211 18.847 1.00 92.88 88 ASP A N 1
ATOM 630 C CA . ASP A 1 88 ? -14.907 3.273 19.751 1.00 92.88 88 ASP A CA 1
ATOM 631 C C . ASP A 1 88 ? -14.761 1.852 19.175 1.00 92.88 88 ASP A C 1
ATOM 633 O O . ASP A 1 88 ? -14.253 0.952 19.839 1.00 92.88 88 ASP A O 1
ATOM 637 N N . THR A 1 89 ? -15.241 1.613 17.950 1.00 94.19 89 THR A N 1
ATOM 638 C CA . THR A 1 89 ? -15.128 0.304 17.293 1.00 94.19 89 THR A CA 1
ATOM 639 C C . THR A 1 89 ? -13.877 0.241 16.431 1.00 94.19 89 THR A C 1
ATOM 641 O O . THR A 1 89 ? -13.654 1.117 15.595 1.00 94.19 89 THR A O 1
ATOM 644 N N . GLU A 1 90 ? -13.117 -0.842 16.575 1.00 95.50 90 GLU A N 1
ATOM 645 C CA . GLU A 1 90 ? -11.936 -1.150 15.773 1.00 95.50 90 GLU A CA 1
ATOM 646 C C . GLU A 1 90 ? -12.048 -2.557 15.177 1.00 95.50 90 GLU A C 1
ATOM 648 O O . GLU A 1 90 ? -12.522 -3.488 15.833 1.00 95.50 90 GLU A O 1
ATOM 653 N N . ARG A 1 91 ? -11.616 -2.718 13.925 1.00 94.25 91 ARG A N 1
ATOM 654 C CA . ARG A 1 91 ? -11.463 -4.028 13.284 1.00 94.25 91 ARG A CA 1
ATOM 655 C C . ARG A 1 91 ? -10.314 -4.029 12.289 1.00 94.25 91 ARG A C 1
ATOM 657 O O . ARG A 1 91 ? -9.998 -3.003 11.698 1.00 94.25 91 ARG A O 1
ATOM 664 N N . THR A 1 92 ? -9.760 -5.203 12.033 1.00 94.94 92 THR A N 1
ATOM 665 C CA . THR A 1 92 ? -8.789 -5.419 10.958 1.00 94.94 92 THR A CA 1
ATOM 666 C C . THR A 1 92 ? -9.509 -5.895 9.702 1.00 94.94 92 THR A C 1
ATOM 668 O O . THR A 1 92 ? -10.316 -6.824 9.759 1.00 94.94 92 THR A O 1
ATOM 671 N N . ILE A 1 93 ? -9.225 -5.262 8.566 1.00 93.12 93 ILE A N 1
ATOM 672 C CA . ILE A 1 93 ? -9.785 -5.606 7.255 1.00 93.12 93 ILE A CA 1
ATOM 673 C C . ILE A 1 93 ? -8.666 -5.846 6.234 1.00 93.12 93 ILE A C 1
ATOM 675 O O . ILE A 1 93 ? -7.568 -5.305 6.391 1.00 93.12 93 ILE A O 1
ATOM 679 N N . PRO A 1 94 ? -8.904 -6.636 5.171 1.00 94.25 94 PRO A N 1
ATOM 680 C CA . PRO A 1 94 ? -7.950 -6.735 4.076 1.00 94.25 94 PRO A CA 1
ATOM 681 C C . PRO A 1 94 ? -7.720 -5.358 3.452 1.00 94.25 94 PRO A C 1
ATOM 683 O O . PRO A 1 94 ? -8.662 -4.602 3.209 1.00 94.25 94 PRO A O 1
ATOM 686 N N . GLY A 1 95 ? -6.463 -5.030 3.198 1.00 93.94 95 GLY A N 1
ATOM 687 C CA . GLY A 1 95 ? -6.085 -3.732 2.671 1.00 93.94 95 GLY A CA 1
ATOM 688 C C . GLY A 1 95 ? -4.584 -3.614 2.491 1.00 93.94 95 GLY A C 1
ATOM 689 O O . GLY A 1 95 ? -3.829 -4.532 2.819 1.00 93.94 95 GLY A O 1
ATOM 690 N N . GLY A 1 96 ? -4.153 -2.469 1.986 1.00 95.12 96 GLY A N 1
ATOM 691 C CA . GLY A 1 96 ? -2.751 -2.133 1.824 1.00 95.12 96 GLY A CA 1
ATOM 692 C C . GLY A 1 96 ? -2.580 -0.918 0.927 1.00 95.12 96 GLY A C 1
ATOM 693 O O . GLY A 1 96 ? -3.338 0.041 1.043 1.00 95.12 96 GLY A O 1
ATOM 694 N N . ILE A 1 97 ? -1.600 -0.946 0.028 1.00 93.25 97 ILE A N 1
ATOM 695 C CA . ILE A 1 97 ? -1.255 0.187 -0.839 1.00 93.25 97 ILE A CA 1
ATOM 696 C C . ILE A 1 97 ? -1.419 -0.202 -2.309 1.00 93.25 97 ILE A C 1
ATOM 698 O O . ILE A 1 97 ? -0.942 -1.242 -2.749 1.00 93.25 97 ILE A O 1
ATOM 702 N N . HIS A 1 98 ? -2.123 0.625 -3.075 1.00 92.50 98 HIS A N 1
ATOM 703 C CA . HIS A 1 98 ? -2.169 0.578 -4.531 1.00 92.50 98 HIS A CA 1
ATOM 704 C C . HIS A 1 98 ? -1.062 1.492 -5.054 1.00 92.50 98 HIS A C 1
ATOM 706 O O . HIS A 1 98 ? -1.038 2.692 -4.758 1.00 92.50 98 HIS A O 1
ATOM 712 N N . PHE A 1 99 ? -0.118 0.895 -5.778 1.00 89.31 99 PHE A N 1
ATOM 713 C CA . PHE A 1 99 ? 0.987 1.597 -6.411 1.00 89.31 99 PHE A CA 1
ATOM 714 C C . PHE A 1 99 ? 0.657 1.839 -7.887 1.00 89.31 99 PHE A C 1
ATOM 716 O O . PHE A 1 99 ? 0.477 0.868 -8.631 1.00 89.31 99 PHE A O 1
ATOM 723 N N . PRO A 1 100 ? 0.588 3.101 -8.332 1.00 86.56 100 PRO A N 1
ATOM 724 C CA . PRO A 1 100 ? 0.165 3.434 -9.683 1.00 86.56 100 PRO A CA 1
ATOM 725 C C . PRO A 1 100 ? 1.229 3.082 -10.731 1.00 86.56 100 PRO A C 1
ATOM 727 O O . PRO A 1 100 ? 2.425 3.262 -10.507 1.00 86.56 100 PRO A O 1
ATOM 730 N N . ASN A 1 101 ? 0.800 2.620 -11.909 1.00 79.12 101 ASN A N 1
ATOM 731 C CA . ASN A 1 101 ? 1.687 2.308 -13.041 1.00 79.12 101 ASN A CA 1
ATOM 732 C C . ASN A 1 101 ? 1.869 3.478 -14.035 1.00 79.12 101 ASN A C 1
ATOM 734 O O . ASN A 1 101 ? 2.671 3.369 -14.961 1.00 79.12 101 ASN A O 1
ATOM 738 N N . SER A 1 102 ? 1.138 4.588 -13.867 1.00 68.12 102 SER A N 1
ATOM 739 C CA . SER A 1 102 ? 1.186 5.759 -14.753 1.00 68.12 102 SER A CA 1
ATOM 740 C C . SER A 1 102 ? 0.793 7.060 -14.038 1.00 68.12 102 SER A C 1
ATOM 742 O O . SER A 1 102 ? -0.042 7.063 -13.133 1.00 68.12 102 SER A O 1
ATOM 744 N N . GLY A 1 103 ? 1.408 8.177 -14.446 1.00 59.16 103 GLY A N 1
ATOM 745 C CA . GLY A 1 103 ? 1.129 9.531 -13.944 1.00 59.16 103 GLY A CA 1
ATOM 746 C C . GLY A 1 103 ? -0.036 10.230 -14.672 1.00 59.16 103 GLY A C 1
ATOM 747 O O . GLY A 1 103 ? -0.283 9.941 -15.839 1.00 59.16 103 GLY A O 1
ATOM 748 N N . GLY A 1 104 ? -0.709 11.194 -14.024 1.00 52.56 104 GLY A N 1
ATOM 749 C CA . GLY A 1 104 ? -1.624 12.147 -14.685 1.00 52.56 104 GLY A CA 1
ATOM 750 C C . GLY A 1 104 ? -3.147 11.950 -14.540 1.00 52.56 104 GLY A C 1
ATOM 751 O O . GLY A 1 104 ? -3.892 12.707 -15.156 1.00 52.56 104 GLY A O 1
ATOM 752 N N . GLN A 1 105 ? -3.642 10.996 -13.743 1.00 56.78 105 GLN A N 1
ATOM 753 C CA . GLN A 1 105 ? -5.076 10.776 -13.454 1.00 56.78 105 GLN A CA 1
ATOM 754 C C . GLN A 1 105 ? -5.343 10.542 -11.949 1.00 56.78 105 GLN A C 1
ATOM 756 O O . GLN A 1 105 ? -4.414 10.433 -11.159 1.00 56.78 105 GLN A O 1
ATOM 761 N N . TYR A 1 106 ? -6.610 10.450 -11.516 1.00 49.84 106 TYR A N 1
ATOM 762 C CA . TYR A 1 106 ? -6.972 10.233 -10.097 1.00 49.84 106 TYR A CA 1
ATOM 763 C C . TYR A 1 106 ? -6.371 8.935 -9.509 1.00 49.84 106 TYR A C 1
ATOM 765 O O . TYR A 1 106 ? -6.069 8.877 -8.322 1.00 49.84 106 TYR A O 1
ATOM 773 N N . TYR A 1 107 ? -6.111 7.925 -10.350 1.00 53.12 107 TYR A N 1
ATOM 774 C CA . TYR A 1 107 ? -5.419 6.680 -9.980 1.00 53.12 107 TYR A CA 1
ATOM 775 C C . TYR A 1 107 ? 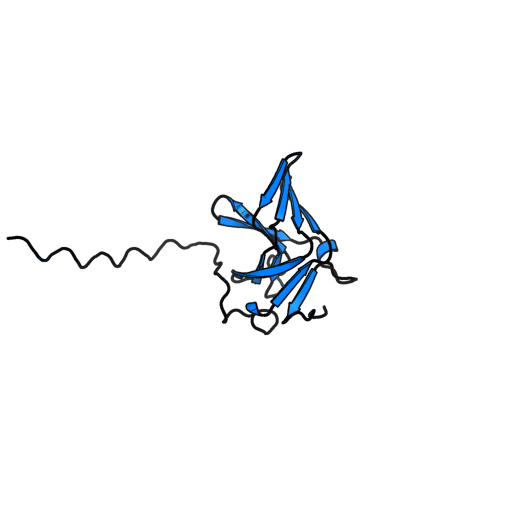-3.897 6.735 -10.138 1.00 53.12 107 TYR A C 1
ATOM 777 O O . TYR A 1 107 ? -3.249 5.697 -10.102 1.00 53.12 107 TYR A O 1
ATOM 785 N N . SER A 1 108 ? -3.326 7.920 -10.339 1.00 65.06 108 SER A N 1
ATOM 786 C CA . SER A 1 108 ? -1.882 8.118 -10.491 1.00 65.06 108 SER A CA 1
ATOM 787 C C . SER A 1 108 ? -1.167 8.447 -9.187 1.00 65.06 108 SER A C 1
ATOM 789 O O . SER A 1 108 ? 0.036 8.703 -9.200 1.00 65.06 108 SER A O 1
ATOM 791 N N . PHE A 1 109 ? -1.891 8.459 -8.070 1.00 75.00 109 PHE A N 1
ATOM 792 C CA . PHE A 1 109 ? -1.334 8.702 -6.747 1.00 75.00 109 PHE A CA 1
ATOM 793 C C . PHE A 1 109 ? -1.268 7.404 -5.958 1.00 75.00 109 PHE A C 1
ATOM 795 O O . PHE A 1 109 ? -2.169 6.562 -6.037 1.00 75.00 109 PHE A O 1
ATOM 802 N N . LEU A 1 110 ? -0.214 7.278 -5.154 1.00 84.94 110 LEU A N 1
ATOM 803 C CA . LEU A 1 110 ? -0.127 6.233 -4.149 1.00 84.94 110 LEU A CA 1
ATOM 804 C C . LEU A 1 110 ? -1.392 6.301 -3.282 1.00 84.94 110 LEU A C 1
ATOM 806 O O . LEU A 1 110 ? -1.737 7.356 -2.749 1.00 84.94 110 LEU A O 1
ATOM 810 N N . SER A 1 111 ? -2.119 5.195 -3.192 1.00 89.25 111 SER A N 1
ATOM 811 C CA . SER A 1 111 ? -3.416 5.160 -2.515 1.00 89.25 111 SER A CA 1
ATOM 812 C C . SER A 1 111 ? -3.458 3.992 -1.552 1.00 89.25 111 SER A C 1
ATOM 814 O O . SER A 1 111 ? -2.938 2.925 -1.852 1.00 89.25 111 SER A O 1
ATOM 816 N N . MET A 1 112 ? -4.114 4.149 -0.413 1.00 91.38 112 MET A N 1
ATOM 817 C CA . MET A 1 112 ? -4.491 3.005 0.398 1.00 91.38 112 MET A CA 1
ATOM 818 C C . MET A 1 112 ? -5.686 2.317 -0.259 1.00 91.38 112 MET A C 1
ATOM 820 O O . MET A 1 112 ? -6.646 2.987 -0.643 1.00 91.38 112 MET A O 1
ATOM 824 N N . TRP A 1 113 ? -5.652 0.992 -0.366 1.00 92.50 113 TRP A N 1
ATOM 825 C CA . TRP A 1 113 ? -6.829 0.207 -0.720 1.00 92.50 113 TRP A CA 1
ATOM 826 C C . TRP A 1 113 ? -7.341 -0.555 0.495 1.00 92.50 113 TRP A C 1
ATOM 828 O O . TRP A 1 113 ? -6.558 -1.035 1.315 1.00 92.50 113 TRP A O 1
ATOM 838 N N . VAL A 1 114 ? -8.659 -0.683 0.596 1.00 90.56 114 VAL A N 1
ATOM 839 C CA . VAL A 1 114 ? -9.321 -1.527 1.592 1.00 90.56 114 VAL A CA 1
ATOM 840 C C . VAL A 1 114 ? -10.426 -2.330 0.923 1.00 90.56 114 VAL A C 1
ATOM 842 O O . VAL A 1 114 ? -11.166 -1.800 0.089 1.00 90.56 114 VAL A O 1
ATOM 845 N N . ALA A 1 115 ? -10.523 -3.607 1.281 1.00 87.50 115 ALA A N 1
ATOM 846 C CA . ALA A 1 115 ? -11.644 -4.445 0.894 1.00 87.50 115 ALA A CA 1
ATOM 847 C C . ALA A 1 115 ? -12.850 -4.091 1.769 1.00 87.50 115 ALA A C 1
ATOM 849 O O . ALA A 1 115 ? -12.806 -4.175 3.000 1.00 87.50 115 ALA A O 1
ATOM 850 N N . LEU A 1 116 ? -13.925 -3.677 1.117 1.00 77.56 116 LEU A N 1
ATOM 851 C CA . LEU A 1 116 ? -15.230 -3.481 1.717 1.00 77.56 116 LEU A CA 1
ATOM 852 C C . LEU A 1 116 ? -16.069 -4.760 1.571 1.00 77.56 116 LEU A C 1
ATOM 854 O O . LEU A 1 116 ? -15.583 -5.827 1.191 1.00 77.56 116 LEU A O 1
ATOM 858 N N . TRP A 1 117 ? -17.339 -4.665 1.954 1.00 71.81 117 TRP A N 1
ATOM 859 C CA . TRP A 1 117 ? -18.294 -5.757 1.805 1.00 71.81 117 TRP A CA 1
ATOM 860 C C . TRP A 1 117 ? -18.482 -6.115 0.321 1.00 71.81 117 TRP A C 1
ATOM 862 O O . TRP A 1 117 ? -18.312 -5.268 -0.547 1.00 71.81 117 TRP A O 1
ATOM 872 N N . GLU A 1 118 ? -18.810 -7.378 0.042 1.00 66.38 118 GLU A N 1
ATOM 873 C CA . GLU A 1 118 ? -19.156 -7.874 -1.307 1.00 66.38 118 GLU A CA 1
ATOM 874 C C . GLU A 1 118 ? -18.052 -7.768 -2.377 1.00 66.38 118 GLU A C 1
ATOM 876 O O . GLU A 1 118 ? -18.323 -7.859 -3.569 1.00 66.38 118 GLU A O 1
ATOM 881 N N . GLY A 1 119 ? -16.785 -7.665 -1.963 1.00 64.62 119 GLY A N 1
ATOM 882 C CA . GLY A 1 119 ? -15.653 -7.612 -2.896 1.00 64.62 119 GLY A CA 1
ATOM 883 C C . GLY A 1 119 ? -15.387 -6.219 -3.467 1.00 64.62 119 GLY A C 1
ATOM 884 O O . GLY A 1 119 ? -14.491 -6.069 -4.298 1.00 64.62 119 GLY A O 1
ATOM 885 N N . ASP A 1 120 ? -16.105 -5.201 -2.990 1.00 78.19 120 ASP A N 1
ATOM 886 C CA . ASP A 1 120 ? -15.831 -3.812 -3.334 1.00 78.19 120 ASP A CA 1
ATOM 887 C C . ASP A 1 120 ? -14.473 -3.372 -2.783 1.00 78.19 120 ASP A C 1
ATOM 889 O O . ASP A 1 120 ? -14.114 -3.651 -1.638 1.00 78.19 120 ASP A O 1
ATOM 893 N N . ILE A 1 121 ? -13.718 -2.628 -3.589 1.00 81.12 121 ILE A N 1
ATOM 894 C CA . ILE A 1 121 ? -12.444 -2.034 -3.181 1.00 81.12 121 ILE A CA 1
ATOM 895 C C . ILE A 1 121 ? -12.611 -0.521 -3.145 1.00 81.12 121 ILE A C 1
ATOM 897 O O . ILE A 1 121 ? -12.955 0.102 -4.148 1.00 81.12 121 ILE A O 1
ATOM 901 N N . SER A 1 122 ? -12.306 0.086 -2.000 1.00 85.00 122 SER A N 1
ATOM 902 C CA . SER A 1 122 ? -12.141 1.538 -1.906 1.00 85.00 122 SER A CA 1
ATOM 903 C C . SER A 1 122 ? -10.675 1.911 -2.019 1.00 85.00 122 SER A C 1
ATOM 905 O O . SER A 1 122 ? -9.836 1.308 -1.354 1.00 85.00 122 SER A O 1
ATOM 907 N N . LYS A 1 123 ? -10.381 2.935 -2.826 1.00 86.75 123 LYS A N 1
ATOM 908 C CA . LYS A 1 123 ? -9.062 3.568 -2.908 1.00 86.75 123 LYS A CA 1
ATOM 909 C C . LYS A 1 123 ? -9.136 4.953 -2.281 1.00 86.75 123 LYS A C 1
ATOM 911 O O . LYS A 1 123 ? -9.930 5.786 -2.710 1.00 86.75 123 LYS A O 1
ATOM 916 N N . LEU A 1 124 ? -8.319 5.180 -1.263 1.00 86.81 124 LEU A N 1
ATOM 917 C CA . LEU A 1 124 ? -8.205 6.443 -0.547 1.00 86.81 124 LEU A CA 1
ATOM 918 C C . LEU A 1 124 ? -6.811 7.018 -0.825 1.00 86.81 124 LEU A C 1
ATOM 920 O O . LEU A 1 124 ? -5.831 6.330 -0.535 1.00 86.81 124 LEU A O 1
ATOM 924 N N . PRO A 1 125 ? -6.689 8.232 -1.392 1.00 86.12 125 PRO A N 1
ATOM 925 C CA . PRO A 1 125 ? -5.385 8.839 -1.646 1.00 86.12 125 PRO A CA 1
ATOM 926 C C . PRO A 1 125 ? -4.547 8.891 -0.367 1.00 86.12 125 PRO A C 1
ATOM 928 O O . PRO A 1 125 ? -5.057 9.285 0.686 1.00 86.12 125 PRO A O 1
ATOM 931 N N . LEU A 1 126 ? -3.276 8.487 -0.442 1.00 84.75 126 LEU A N 1
ATOM 932 C CA . LEU A 1 126 ? -2.392 8.593 0.715 1.00 84.75 126 LEU A CA 1
ATOM 933 C C . LEU A 1 126 ? -2.095 10.069 1.010 1.00 84.75 126 LEU A C 1
ATOM 935 O O . LEU A 1 126 ? -1.723 10.802 0.090 1.00 84.75 126 LEU A O 1
ATOM 939 N N . PRO A 1 127 ? -2.219 10.512 2.276 1.00 80.56 127 PRO A N 1
ATOM 940 C CA . PRO A 1 127 ? -1.783 11.836 2.690 1.00 80.56 127 PRO A CA 1
ATOM 941 C C . PRO A 1 127 ? -0.314 12.047 2.346 1.00 80.56 127 PRO A C 1
ATOM 943 O O . PRO A 1 127 ? 0.493 11.120 2.433 1.00 80.56 127 PRO A O 1
ATOM 946 N N . ASP A 1 128 ? 0.048 13.276 2.003 1.00 78.44 128 ASP A N 1
ATOM 947 C CA . ASP A 1 128 ? 1.413 13.629 1.619 1.00 78.44 128 ASP A CA 1
ATOM 948 C C . ASP A 1 128 ? 2.451 13.234 2.680 1.00 78.44 128 ASP A C 1
ATOM 950 O O . ASP A 1 128 ? 3.534 12.768 2.327 1.00 78.44 128 ASP A O 1
ATOM 954 N N . GLU A 1 129 ? 2.123 13.332 3.973 1.00 76.12 129 GLU A N 1
ATOM 955 C CA . GLU A 1 129 ? 3.007 12.886 5.060 1.00 76.12 129 GLU A CA 1
ATOM 956 C C . GLU A 1 129 ? 3.340 11.382 5.031 1.00 76.12 129 GLU A C 1
ATOM 958 O O . GLU A 1 129 ? 4.357 10.952 5.579 1.00 76.12 129 GLU A O 1
ATOM 963 N N . CYS A 1 130 ? 2.500 10.578 4.378 1.00 77.69 130 CYS A N 1
ATOM 964 C CA . CYS A 1 130 ? 2.661 9.134 4.279 1.00 77.69 130 CYS A CA 1
ATOM 965 C C . CYS A 1 130 ? 3.583 8.725 3.123 1.00 77.69 130 CYS A C 1
ATOM 967 O O . CYS A 1 130 ? 4.063 7.596 3.124 1.00 77.69 130 CYS A O 1
ATOM 969 N N . TRP A 1 131 ? 3.852 9.598 2.143 1.00 73.81 131 TRP A N 1
ATOM 970 C CA . TRP A 1 131 ? 4.621 9.207 0.950 1.00 73.81 131 TRP A CA 1
ATOM 971 C C . TRP A 1 131 ? 5.691 10.210 0.471 1.00 73.81 131 TRP A C 1
ATOM 973 O O . TRP A 1 131 ? 6.555 9.821 -0.313 1.00 73.81 131 TRP A O 1
ATOM 983 N N . LYS A 1 132 ? 5.705 11.471 0.932 1.00 68.38 132 LYS A N 1
ATOM 984 C CA . LYS A 1 132 ? 6.694 12.486 0.501 1.00 68.38 132 LYS A CA 1
ATOM 985 C C . LYS A 1 132 ? 8.134 12.231 1.013 1.00 68.38 132 LYS A C 1
ATOM 987 O O . LYS A 1 132 ? 8.332 11.561 2.025 1.00 68.38 132 LYS A O 1
ATOM 992 N N . PRO A 1 133 ? 9.166 12.772 0.321 1.00 51.16 133 PRO A N 1
ATOM 993 C CA . PRO A 1 133 ? 10.446 12.079 0.097 1.00 51.16 133 PRO A CA 1
ATOM 994 C C . PRO A 1 133 ? 11.547 12.261 1.160 1.00 51.16 133 PRO A C 1
ATOM 996 O O . PRO A 1 133 ? 12.608 11.652 1.037 1.00 51.16 133 PRO A O 1
ATOM 999 N N . TYR A 1 134 ? 11.350 13.049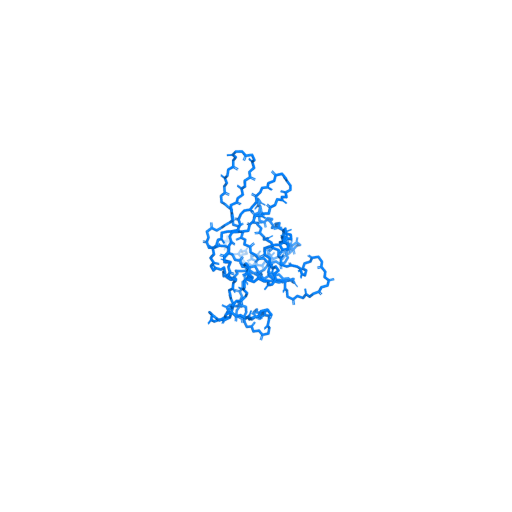 2.220 1.00 44.75 134 TYR A N 1
ATOM 1000 C CA . TYR A 1 134 ? 12.376 13.174 3.267 1.00 44.75 134 TYR A CA 1
ATOM 1001 C C . TYR A 1 134 ? 12.200 12.091 4.337 1.00 44.75 134 TYR A C 1
ATOM 1003 O O . TYR A 1 134 ? 11.403 12.239 5.259 1.00 44.75 134 TYR A O 1
ATOM 1011 N N . GLY A 1 135 ? 12.962 10.998 4.206 1.00 53.44 135 GLY A N 1
ATOM 1012 C CA . GLY A 1 135 ? 12.865 9.836 5.098 1.00 53.44 135 GLY A CA 1
ATOM 1013 C C . GLY A 1 135 ? 11.619 8.993 4.820 1.00 53.44 135 GLY A C 1
ATOM 1014 O O . GLY A 1 135 ? 10.906 8.649 5.760 1.00 53.44 135 GLY A O 1
ATOM 1015 N N . SER A 1 136 ? 11.364 8.728 3.531 1.00 59.03 136 SER A N 1
ATOM 1016 C CA . SER A 1 136 ? 10.138 8.147 2.971 1.00 59.03 136 SER A CA 1
ATOM 1017 C C . SER A 1 136 ? 9.514 7.066 3.854 1.00 59.03 136 SER A C 1
ATOM 1019 O O . SER A 1 136 ? 10.102 6.016 4.113 1.00 59.03 136 SER A O 1
ATOM 1021 N N . THR A 1 137 ? 8.290 7.337 4.306 1.00 68.31 137 THR A N 1
ATOM 1022 C CA . THR A 1 137 ? 7.493 6.404 5.107 1.00 68.31 137 THR A CA 1
ATOM 1023 C C . THR A 1 137 ? 7.115 5.155 4.310 1.00 68.31 137 THR A C 1
ATOM 1025 O O . THR A 1 137 ? 6.966 4.095 4.907 1.00 68.31 137 THR A O 1
ATOM 1028 N N . VAL A 1 138 ? 7.032 5.244 2.979 1.00 78.50 138 VAL A N 1
ATOM 1029 C CA . VAL A 1 138 ? 6.809 4.107 2.079 1.00 78.50 138 VAL A CA 1
ATOM 1030 C C . VAL A 1 138 ? 7.890 4.090 1.008 1.00 78.50 138 VAL A C 1
ATOM 1032 O O . VAL A 1 138 ? 8.132 5.107 0.359 1.00 78.50 138 VAL A O 1
ATOM 1035 N N . SER A 1 139 ? 8.510 2.933 0.800 1.00 82.38 139 SER A N 1
ATOM 1036 C CA . SER A 1 139 ? 9.564 2.755 -0.195 1.00 82.38 139 SER A CA 1
ATOM 1037 C C . SER A 1 139 ? 9.309 1.526 -1.055 1.00 82.38 139 SER A C 1
ATOM 1039 O O . SER A 1 139 ? 9.086 0.440 -0.526 1.00 82.38 139 SER A O 1
ATOM 1041 N N . LEU A 1 140 ? 9.383 1.677 -2.378 1.00 84.19 140 LEU A N 1
ATOM 1042 C CA . LEU A 1 140 ? 9.375 0.538 -3.292 1.00 84.19 140 LEU A CA 1
ATOM 1043 C C . LEU A 1 140 ? 10.728 -0.161 -3.226 1.00 84.19 140 LEU A C 1
ATOM 1045 O O . LEU A 1 140 ? 11.769 0.471 -3.373 1.00 84.19 140 LEU A O 1
ATOM 1049 N N . THR A 1 141 ? 10.719 -1.468 -3.013 1.00 85.38 141 THR A N 1
ATOM 1050 C CA . THR A 1 141 ? 11.912 -2.303 -3.081 1.00 85.38 141 THR A CA 1
ATOM 1051 C C . THR A 1 141 ? 11.792 -3.273 -4.247 1.00 85.38 141 THR A C 1
ATOM 1053 O O . THR A 1 141 ? 10.688 -3.653 -4.641 1.00 85.38 141 THR A O 1
ATOM 1056 N N . ARG A 1 142 ? 12.930 -3.669 -4.816 1.00 86.62 142 ARG A N 1
ATOM 1057 C CA . ARG A 1 142 ? 13.034 -4.771 -5.772 1.00 86.62 142 ARG A CA 1
ATOM 1058 C C . ARG A 1 142 ? 14.120 -5.719 -5.306 1.00 86.62 142 ARG A C 1
ATOM 1060 O O . ARG A 1 142 ? 15.249 -5.286 -5.075 1.00 86.62 142 ARG A O 1
ATOM 1067 N N . ASN A 1 143 ? 13.791 -7.000 -5.170 1.00 85.00 143 ASN A N 1
ATOM 1068 C CA . ASN A 1 143 ? 14.709 -8.016 -4.651 1.00 85.00 143 ASN A CA 1
ATOM 1069 C C . ASN A 1 143 ? 15.361 -7.576 -3.318 1.00 85.00 143 ASN A C 1
ATOM 1071 O O . ASN A 1 143 ? 16.572 -7.704 -3.129 1.00 85.00 143 ASN A O 1
ATOM 1075 N N . GLY A 1 144 ? 14.563 -6.968 -2.428 1.00 78.25 144 GLY A N 1
ATOM 1076 C CA . GLY A 1 144 ? 14.994 -6.472 -1.114 1.00 78.25 144 GLY A CA 1
ATOM 1077 C C . GLY A 1 144 ? 15.856 -5.203 -1.136 1.00 78.25 144 GLY A C 1
ATOM 1078 O O . GLY A 1 144 ? 16.323 -4.762 -0.087 1.00 78.25 144 GLY A O 1
ATOM 1079 N N . ARG A 1 145 ? 16.091 -4.599 -2.307 1.00 82.38 145 ARG A N 1
ATOM 1080 C CA . ARG A 1 145 ? 16.809 -3.326 -2.434 1.00 82.38 145 ARG A CA 1
ATOM 1081 C C . ARG A 1 145 ? 15.822 -2.197 -2.635 1.00 82.38 145 ARG A C 1
ATOM 1083 O O . ARG A 1 145 ? 15.038 -2.232 -3.579 1.00 82.38 145 ARG A O 1
ATOM 1090 N N . GLU A 1 146 ? 15.879 -1.199 -1.763 1.00 77.19 146 GLU A N 1
ATOM 1091 C CA . GLU A 1 146 ? 15.108 0.031 -1.916 1.00 77.19 146 GLU A CA 1
ATOM 1092 C C . GLU A 1 146 ? 15.458 0.689 -3.256 1.00 77.19 146 GLU A C 1
ATOM 1094 O O . GLU A 1 146 ? 16.619 1.000 -3.536 1.00 77.19 146 GLU A O 1
ATOM 1099 N N . LEU A 1 147 ? 14.448 0.848 -4.106 1.00 71.88 147 LEU A N 1
ATOM 1100 C CA . LEU A 1 147 ? 14.533 1.692 -5.281 1.00 71.88 147 LEU A CA 1
ATOM 1101 C C . LEU A 1 147 ? 14.447 3.118 -4.741 1.00 71.88 147 LEU A C 1
ATOM 1103 O O . LEU A 1 147 ? 13.393 3.546 -4.274 1.00 71.88 147 LEU A O 1
ATOM 1107 N N . VAL A 1 148 ? 15.599 3.790 -4.686 1.00 53.94 148 VAL A N 1
ATOM 1108 C CA . VAL A 1 148 ? 15.709 5.178 -4.218 1.00 53.94 148 VAL A CA 1
ATOM 1109 C C . VAL A 1 148 ? 14.671 6.034 -4.967 1.00 53.94 148 VAL A C 1
ATOM 1111 O O . VAL A 1 148 ? 14.532 5.825 -6.177 1.00 53.94 148 VAL A O 1
ATOM 1114 N N . PRO A 1 149 ? 13.942 6.942 -4.286 1.00 48.69 149 PRO A N 1
ATOM 1115 C CA . PRO A 1 149 ? 13.078 7.916 -4.950 1.00 48.69 149 PRO A CA 1
ATOM 1116 C C . PRO A 1 149 ? 13.797 8.705 -6.050 1.00 48.69 149 PRO A C 1
ATOM 1118 O O . PRO A 1 149 ? 14.984 9.056 -5.844 1.00 48.69 149 PRO A O 1
#

Foldseek 3Di:
DDDDDPDPDPPPDPDPDPPDQDKDWADQPDDAPHHGLQQKKKAQQDWAWDDDPQKIKIQDGDIWGWTMDHPFFTFTWRPQAIWIDHPPDIDGFTKDWGAGRDDDDPSNAIWIWTQDPPRDIDTHGGPCVQAPQDVGSMFMAGNNHTPHD

Secondary structure (DSSP, 8-state):
---SSSSSSSS---SS---S---EE--TT-EETTEEGGGEEEEE-S-EEEEETTEEEEEPSEEEEEEEEETTEEEEEPTT-EEEEETTEEEEESEEEEEESSSSSGGGS-EEEEE-GGG-EEEEEPPHHHH-STT-SEEEEETTEE---